Protein AF-A0A1B6FS45-F1 (afdb_monomer_lite)

Sequence (109 aa):
MCEDMGGKYQTLLLHTEVRWLSRGKIITGLFELRSEVFRFLSEQNHDMKHLFSDEEWLSRLAYLADIFDRLNTLNMGLQGPSTTVFTTNDKISSFKKKLVLFRSQARDK

Structure (mmCIF, N/CA/C/O backbone):
data_AF-A0A1B6FS45-F1
#
_entry.id   AF-A0A1B6FS45-F1
#
loop_
_atom_site.group_PDB
_atom_site.id
_atom_site.type_symbol
_atom_si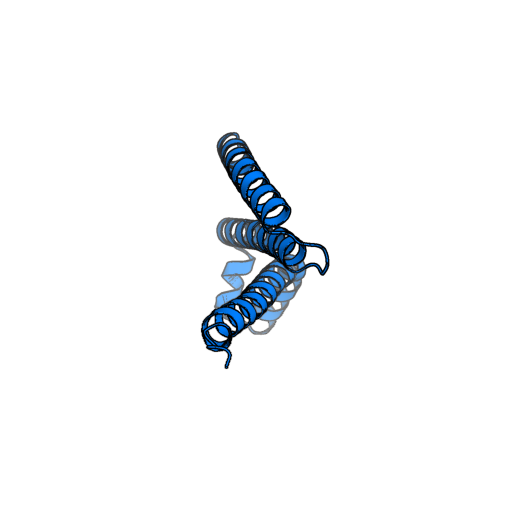te.label_atom_id
_atom_site.label_alt_id
_atom_site.label_comp_id
_atom_site.label_asym_id
_atom_site.label_entity_id
_atom_site.label_seq_id
_atom_site.pdbx_PDB_ins_code
_atom_site.Cartn_x
_atom_site.Cartn_y
_atom_site.Cartn_z
_atom_site.occupancy
_atom_site.B_iso_or_equiv
_atom_site.auth_seq_id
_atom_site.auth_comp_id
_atom_site.auth_asym_id
_atom_site.auth_atom_id
_atom_site.pdbx_PDB_model_num
ATOM 1 N N . MET A 1 1 ? -47.323 3.382 11.457 1.00 34.31 1 MET A N 1
ATOM 2 C CA . MET A 1 1 ? -46.663 2.456 10.511 1.00 34.31 1 MET A CA 1
ATOM 3 C C . MET A 1 1 ? -45.369 3.124 10.084 1.00 34.31 1 MET A C 1
ATOM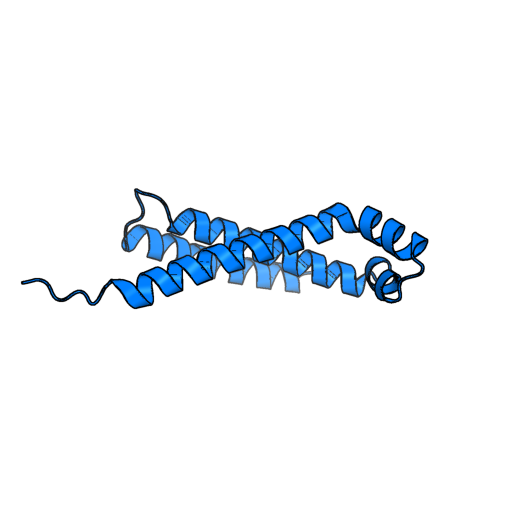 5 O O . MET A 1 1 ? -45.373 4.332 9.918 1.00 34.31 1 MET A O 1
ATOM 9 N N . CYS A 1 2 ? -44.279 2.363 10.104 1.00 40.66 2 CYS A N 1
ATOM 10 C CA . CYS A 1 2 ? -42.891 2.812 10.242 1.00 40.66 2 CYS A CA 1
ATOM 11 C C . CYS A 1 2 ? -42.446 3.816 9.159 1.00 40.66 2 CYS A C 1
ATOM 13 O O . CYS A 1 2 ? -42.603 3.544 7.971 1.00 40.66 2 CYS A O 1
ATOM 15 N N . GLU A 1 3 ? -41.887 4.950 9.587 1.00 42.12 3 GLU A N 1
ATOM 16 C CA . GLU A 1 3 ? -41.207 5.922 8.729 1.00 42.12 3 GLU A CA 1
ATOM 17 C C . GLU A 1 3 ? -39.846 5.359 8.302 1.00 42.12 3 GLU A C 1
ATOM 19 O O . GLU A 1 3 ? -38.906 5.269 9.093 1.00 42.12 3 GLU A O 1
ATOM 24 N N . ASP A 1 4 ? -39.747 4.966 7.034 1.00 48.75 4 ASP A N 1
ATOM 25 C CA . ASP A 1 4 ? -38.501 4.564 6.388 1.00 48.75 4 ASP A CA 1
ATOM 26 C C . ASP A 1 4 ? -37.647 5.804 6.070 1.00 48.75 4 ASP A C 1
ATOM 28 O O . ASP A 1 4 ? -37.661 6.352 4.969 1.00 48.75 4 ASP A O 1
ATOM 32 N N . MET A 1 5 ? -36.909 6.280 7.074 1.00 49.88 5 MET A N 1
ATOM 33 C CA . MET A 1 5 ? -35.804 7.234 6.900 1.00 49.88 5 MET A CA 1
ATOM 34 C C . MET A 1 5 ? -34.427 6.536 6.880 1.00 49.88 5 MET A C 1
ATOM 36 O O . MET A 1 5 ? -33.400 7.189 7.058 1.00 49.88 5 MET A O 1
ATOM 40 N N . GLY A 1 6 ? -34.378 5.216 6.646 1.00 50.59 6 GLY A N 1
ATOM 41 C CA . GLY A 1 6 ? -33.136 4.428 6.644 1.00 50.59 6 GLY A CA 1
ATOM 42 C C . GLY A 1 6 ? -32.501 4.220 5.262 1.00 50.59 6 GLY A C 1
ATOM 43 O O . GLY A 1 6 ? -31.280 4.126 5.149 1.00 50.59 6 GLY A O 1
ATOM 44 N N . GLY A 1 7 ? -33.293 4.186 4.186 1.00 50.50 7 GLY A N 1
ATOM 45 C CA . GLY A 1 7 ? -32.827 3.650 2.899 1.00 50.50 7 GLY A CA 1
ATOM 46 C C . GLY A 1 7 ? -31.794 4.487 2.132 1.00 50.50 7 GLY A C 1
ATOM 47 O O . GLY A 1 7 ? -30.836 3.946 1.588 1.00 50.50 7 GLY A O 1
ATOM 48 N N . LYS A 1 8 ? -31.933 5.818 2.064 1.00 45.94 8 LYS A N 1
ATOM 49 C CA . LYS A 1 8 ? -31.103 6.615 1.131 1.00 45.94 8 LYS A CA 1
ATOM 50 C C . LYS A 1 8 ? -29.659 6.779 1.587 1.00 45.94 8 LYS A C 1
ATOM 52 O O . LYS A 1 8 ? -28.746 6.562 0.795 1.00 45.94 8 LYS A O 1
ATOM 57 N N . TYR A 1 9 ? -29.443 7.158 2.843 1.00 50.38 9 TYR A N 1
ATOM 58 C CA . TYR A 1 9 ? -28.097 7.417 3.356 1.00 50.38 9 TYR A CA 1
ATOM 59 C C . TYR A 1 9 ? -27.327 6.126 3.605 1.00 50.38 9 TYR A C 1
ATOM 61 O O . TYR A 1 9 ? -26.139 6.068 3.306 1.00 50.38 9 TYR A O 1
ATOM 69 N N . GLN A 1 10 ? -27.999 5.072 4.072 1.00 48.88 10 GLN A N 1
ATOM 70 C CA . GLN A 1 10 ? -27.353 3.793 4.338 1.00 48.88 10 GLN A CA 1
ATOM 71 C C . GLN A 1 10 ? -26.885 3.120 3.042 1.00 48.88 10 GLN A C 1
ATOM 73 O O . GLN A 1 10 ? -25.742 2.677 2.970 1.00 48.88 10 GLN A O 1
ATOM 78 N N . THR A 1 11 ? -27.695 3.142 1.977 1.00 47.03 11 THR A N 1
ATOM 79 C CA . THR A 1 11 ? -27.277 2.651 0.655 1.00 47.03 11 THR A CA 1
ATOM 80 C C . THR A 1 11 ? -26.178 3.515 0.031 1.00 47.03 11 THR A C 1
ATOM 82 O O . THR A 1 11 ? -25.250 2.969 -0.564 1.00 47.03 11 THR A O 1
ATOM 85 N N . LEU A 1 12 ? -26.226 4.847 0.180 1.00 51.78 12 LEU A N 1
ATOM 86 C CA . LEU A 1 12 ? -25.169 5.729 -0.332 1.00 51.78 12 LEU A CA 1
ATOM 87 C C . LEU A 1 12 ? -23.835 5.509 0.399 1.00 51.78 12 LEU A C 1
ATOM 89 O O . LEU A 1 12 ? -22.786 5.485 -0.247 1.00 51.78 12 LEU A O 1
ATOM 93 N N . LEU A 1 13 ? -23.874 5.322 1.723 1.00 53.25 13 LEU A N 1
ATOM 94 C CA . LEU A 1 13 ? -22.712 4.995 2.552 1.00 53.25 13 LEU A CA 1
ATOM 95 C C . LEU A 1 13 ? -22.124 3.644 2.143 1.00 53.25 13 LEU A C 1
ATOM 97 O O . LEU A 1 13 ? -20.957 3.603 1.771 1.00 53.25 13 LEU A O 1
ATOM 101 N N . LEU A 1 14 ? -22.938 2.586 2.057 1.00 54.34 14 LEU A N 1
ATOM 102 C CA . LEU A 1 14 ? -22.498 1.265 1.588 1.00 54.34 14 LEU A CA 1
ATOM 103 C C . LEU A 1 14 ? -21.896 1.310 0.173 1.00 54.34 14 LEU A C 1
ATOM 105 O O . LEU A 1 14 ? -20.837 0.738 -0.075 1.00 54.34 14 LEU A O 1
ATOM 109 N N . HIS A 1 15 ? -22.532 2.010 -0.768 1.00 52.34 15 HIS A N 1
ATOM 110 C CA . HIS A 1 15 ? -22.043 2.092 -2.147 1.00 52.34 15 HIS A CA 1
ATOM 111 C C . HIS A 1 15 ? -20.741 2.897 -2.259 1.00 52.34 15 HIS A C 1
ATOM 113 O O . HIS A 1 15 ? -19.845 2.551 -3.033 1.00 52.34 15 HIS A O 1
ATOM 119 N N . THR A 1 16 ? -20.613 3.967 -1.473 1.00 53.78 16 THR A N 1
ATOM 120 C CA . THR A 1 16 ? -19.365 4.731 -1.383 1.00 53.78 16 THR A CA 1
ATOM 121 C C . THR A 1 16 ? -18.278 3.862 -0.756 1.00 53.78 16 THR A C 1
ATOM 123 O O . THR A 1 16 ? -17.174 3.810 -1.298 1.00 53.78 16 THR A O 1
ATOM 126 N N . GLU A 1 17 ? -18.622 3.104 0.291 1.00 57.69 17 GLU A N 1
ATOM 127 C CA . GLU A 1 17 ? -17.749 2.167 0.998 1.00 57.69 17 GLU A CA 1
ATOM 128 C C . GLU A 1 17 ? -17.138 1.094 0.105 1.00 57.69 17 GLU A C 1
ATOM 130 O O . GLU A 1 17 ? -15.917 0.944 0.046 1.00 57.69 17 GLU A O 1
ATOM 135 N N . VAL A 1 18 ? -17.962 0.415 -0.688 1.00 58.81 18 VAL A N 1
ATOM 136 C CA . VAL A 1 18 ? -17.483 -0.607 -1.627 1.00 58.81 18 VAL A CA 1
ATOM 137 C C . VAL A 1 18 ? -16.583 0.001 -2.716 1.00 58.81 18 VAL A C 1
ATOM 139 O O . VAL A 1 18 ? -15.618 -0.629 -3.160 1.00 58.81 18 VAL A O 1
ATOM 142 N N . ARG A 1 19 ? -16.852 1.243 -3.141 1.00 66.12 19 ARG A N 1
ATOM 143 C CA . ARG A 1 19 ? -16.120 1.893 -4.238 1.00 66.12 19 ARG A CA 1
ATOM 144 C C . ARG A 1 19 ? -14.739 2.397 -3.837 1.00 66.12 19 ARG A C 1
ATOM 146 O O . ARG A 1 19 ? -13.837 2.385 -4.673 1.00 66.12 19 ARG A O 1
ATOM 153 N N . TRP A 1 20 ? -14.550 2.868 -2.608 1.00 66.62 20 TRP A N 1
ATOM 154 C CA . TRP A 1 20 ? -13.222 3.305 -2.172 1.00 66.62 20 TRP A CA 1
ATOM 155 C C . TRP A 1 20 ? -12.335 2.126 -1.760 1.00 66.62 20 TRP A C 1
ATOM 157 O O . TRP A 1 20 ? -11.138 2.170 -2.038 1.00 66.62 20 TRP A O 1
ATOM 167 N N . LEU A 1 21 ? -12.920 1.038 -1.237 1.00 65.44 21 LEU A N 1
ATOM 168 C CA . LEU A 1 21 ? -12.205 -0.217 -0.977 1.00 65.44 21 LEU A CA 1
ATOM 169 C C . LEU A 1 21 ? -11.567 -0.790 -2.252 1.00 65.44 21 LEU A C 1
ATOM 171 O O . LEU A 1 21 ? -10.391 -1.161 -2.256 1.00 65.44 21 LEU A O 1
ATOM 175 N N . SER A 1 22 ? -12.325 -0.849 -3.352 1.00 72.88 22 SER A N 1
ATOM 176 C CA . SER A 1 22 ? -11.811 -1.352 -4.633 1.00 72.88 22 SER A CA 1
ATOM 177 C C . SER A 1 22 ? -10.730 -0.443 -5.217 1.00 72.88 22 SER A C 1
ATOM 179 O O . SER A 1 22 ? -9.718 -0.935 -5.709 1.00 72.88 22 SER A O 1
ATOM 181 N N . ARG A 1 23 ? -10.887 0.880 -5.090 1.00 75.62 23 ARG A N 1
ATOM 182 C CA . ARG A 1 23 ? -9.871 1.859 -5.508 1.00 75.62 23 ARG A CA 1
ATOM 183 C C . ARG A 1 23 ? -8.577 1.735 -4.710 1.00 75.62 23 ARG A C 1
ATOM 185 O O . ARG A 1 23 ? -7.510 1.772 -5.311 1.00 75.62 23 ARG A O 1
ATOM 192 N N . GLY A 1 24 ? -8.666 1.535 -3.396 1.00 81.50 24 GLY A N 1
ATOM 193 C CA . GLY A 1 24 ? -7.495 1.292 -2.557 1.00 81.50 24 GLY A CA 1
ATOM 194 C C . GLY A 1 24 ? -6.737 0.036 -2.981 1.00 81.50 24 GLY A C 1
ATOM 195 O O . GLY A 1 24 ? -5.532 0.093 -3.190 1.00 81.50 24 GLY A O 1
ATOM 196 N N . LYS A 1 25 ? -7.456 -1.068 -3.225 1.00 83.44 25 LYS A N 1
ATOM 197 C CA . LYS A 1 25 ? -6.854 -2.321 -3.712 1.00 83.44 25 LYS A CA 1
ATOM 198 C C . LYS A 1 25 ? -6.169 -2.171 -5.070 1.00 83.44 25 LYS A C 1
ATOM 200 O O . LYS A 1 25 ? -5.121 -2.770 -5.281 1.00 83.44 25 LYS A O 1
ATOM 205 N N . ILE A 1 26 ? -6.735 -1.369 -5.975 1.00 87.69 26 ILE A N 1
ATOM 206 C CA . ILE A 1 26 ? -6.105 -1.072 -7.270 1.00 87.69 26 ILE A CA 1
ATOM 207 C C . ILE A 1 26 ? -4.779 -0.334 -7.064 1.00 87.69 26 ILE A C 1
ATOM 209 O O . ILE A 1 26 ? -3.801 -0.680 -7.713 1.00 87.69 26 ILE A O 1
ATOM 213 N N . ILE A 1 27 ? -4.725 0.650 -6.161 1.00 90.44 27 ILE A N 1
ATOM 214 C CA . ILE A 1 27 ? -3.494 1.407 -5.878 1.00 90.44 27 ILE A CA 1
ATOM 215 C C . ILE A 1 27 ? -2.427 0.500 -5.255 1.00 90.44 27 ILE A C 1
ATOM 217 O O . ILE A 1 27 ? -1.277 0.542 -5.688 1.00 90.44 27 ILE A O 1
ATOM 221 N N . THR A 1 28 ? -2.804 -0.352 -4.296 1.00 90.94 28 THR A N 1
ATOM 222 C CA . THR A 1 28 ? -1.892 -1.343 -3.706 1.00 90.94 28 THR A CA 1
ATOM 223 C C . THR A 1 28 ? -1.347 -2.294 -4.769 1.00 90.94 28 THR A C 1
ATOM 225 O O . THR A 1 28 ? -0.133 -2.409 -4.913 1.00 90.94 28 THR A O 1
ATOM 228 N N . GLY A 1 29 ? -2.220 -2.892 -5.586 1.00 91.75 29 GLY A N 1
ATOM 229 C CA . GLY A 1 29 ? -1.796 -3.792 -6.660 1.00 91.75 29 GLY A CA 1
ATOM 230 C C . GLY A 1 29 ? -0.939 -3.098 -7.724 1.00 91.75 29 GLY A C 1
ATOM 231 O O . GLY A 1 29 ? 0.021 -3.680 -8.220 1.00 91.75 29 GLY A O 1
ATOM 232 N N . LEU A 1 30 ? -1.229 -1.833 -8.044 1.00 93.50 30 LEU A N 1
ATOM 233 C CA . LEU A 1 30 ? -0.417 -1.034 -8.963 1.00 93.50 30 LEU A CA 1
ATOM 234 C C . LEU A 1 30 ? 0.997 -0.805 -8.418 1.00 93.50 30 LEU A C 1
ATOM 236 O O . LEU A 1 30 ? 1.961 -0.852 -9.179 1.00 93.50 30 LEU A O 1
ATOM 240 N N . PHE A 1 31 ? 1.125 -0.554 -7.113 1.00 94.75 31 PHE A N 1
ATOM 241 C CA . PHE A 1 31 ? 2.424 -0.383 -6.473 1.00 94.75 31 PHE A CA 1
ATOM 242 C C . PHE A 1 31 ? 3.212 -1.698 -6.397 1.00 94.75 31 PHE A C 1
ATOM 244 O O . PHE A 1 31 ? 4.419 -1.706 -6.649 1.00 94.75 31 PHE A O 1
ATOM 251 N N . GLU A 1 32 ? 2.551 -2.813 -6.085 1.00 94.88 32 GLU A N 1
ATOM 252 C CA . GLU A 1 32 ? 3.167 -4.146 -6.067 1.00 94.88 32 GLU A CA 1
ATOM 253 C C . GLU A 1 32 ? 3.704 -4.539 -7.448 1.00 94.88 32 GLU A C 1
ATOM 255 O O . GLU A 1 32 ? 4.841 -4.993 -7.547 1.00 94.88 32 GLU A O 1
ATOM 260 N N . LEU A 1 33 ? 2.933 -4.270 -8.507 1.00 96.62 33 LEU A N 1
ATOM 261 C CA . LEU A 1 33 ? 3.266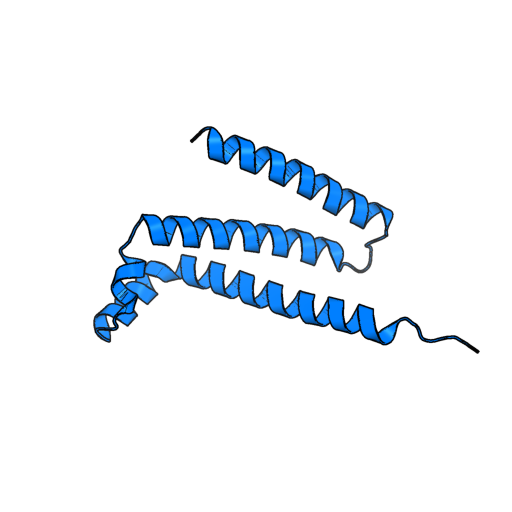 -4.594 -9.900 1.00 96.62 33 LEU A CA 1
ATOM 262 C C . LEU A 1 33 ? 4.031 -3.480 -10.635 1.00 96.62 33 LEU A C 1
ATOM 264 O O . LEU A 1 33 ? 4.083 -3.460 -11.866 1.00 96.62 33 LEU A O 1
ATOM 268 N N . ARG A 1 34 ? 4.592 -2.501 -9.916 1.00 96.25 34 ARG A N 1
ATOM 269 C CA . ARG A 1 34 ? 5.208 -1.304 -10.522 1.00 96.25 34 ARG A CA 1
ATOM 270 C C . ARG A 1 34 ? 6.301 -1.634 -11.545 1.00 96.25 34 ARG A C 1
ATOM 272 O O . ARG A 1 34 ? 6.410 -0.944 -12.554 1.00 96.25 34 ARG A O 1
ATOM 279 N N . SER A 1 35 ? 7.065 -2.701 -11.318 1.00 95.94 35 SER A N 1
ATOM 280 C CA . SER A 1 35 ? 8.140 -3.147 -12.212 1.00 95.94 35 SER A CA 1
ATOM 281 C C . SER A 1 35 ? 7.586 -3.740 -13.509 1.00 95.94 35 SER A C 1
ATOM 283 O O . SER A 1 35 ? 8.056 -3.434 -14.605 1.00 95.94 35 SER A O 1
ATOM 285 N N . GLU A 1 36 ? 6.549 -4.567 -13.402 1.00 97.12 36 GLU A N 1
ATOM 286 C CA . GLU A 1 36 ? 5.841 -5.170 -14.526 1.00 97.12 36 GLU A CA 1
ATOM 287 C C . GLU A 1 36 ? 5.118 -4.104 -15.349 1.00 97.12 36 GLU A C 1
ATOM 289 O O . GLU A 1 36 ? 5.161 -4.144 -16.579 1.00 97.12 36 GLU A O 1
ATOM 294 N N . VAL A 1 37 ? 4.504 -3.127 -14.679 1.00 96.25 37 VAL A N 1
ATOM 295 C CA . VAL A 1 37 ? 3.841 -1.979 -15.307 1.00 96.25 37 VAL A CA 1
ATOM 296 C C . VAL A 1 37 ? 4.859 -1.104 -16.032 1.00 96.25 37 VAL A C 1
ATOM 298 O O . VAL A 1 37 ? 4.628 -0.746 -17.185 1.00 96.25 37 VAL A O 1
ATOM 301 N N . PHE A 1 38 ? 6.012 -0.817 -15.419 1.00 97.06 38 PHE A N 1
ATOM 302 C CA . PHE A 1 38 ? 7.102 -0.098 -16.081 1.00 97.06 38 PHE A CA 1
ATOM 303 C C . PHE A 1 38 ? 7.561 -0.810 -17.357 1.00 97.06 38 PHE A C 1
ATOM 305 O O . PHE A 1 38 ? 7.664 -0.183 -18.416 1.00 97.06 38 PHE A O 1
ATOM 312 N N . ARG A 1 39 ? 7.795 -2.126 -17.276 1.00 97.38 39 ARG A N 1
ATOM 313 C CA . ARG A 1 39 ? 8.195 -2.945 -18.426 1.00 97.38 39 ARG A CA 1
ATOM 314 C C . ARG A 1 39 ? 7.136 -2.907 -19.527 1.00 97.38 39 ARG A C 1
ATOM 316 O O . ARG A 1 39 ? 7.466 -2.604 -20.669 1.00 97.38 39 ARG A O 1
ATOM 323 N N . PHE A 1 40 ? 5.872 -3.143 -19.181 1.00 97.31 40 PHE A N 1
ATOM 324 C CA . PHE A 1 40 ? 4.758 -3.118 -20.128 1.00 97.31 40 PHE A CA 1
ATOM 325 C C . PHE A 1 40 ? 4.630 -1.758 -20.832 1.00 97.31 40 PHE A C 1
ATOM 327 O O . PHE A 1 40 ? 4.565 -1.695 -22.058 1.00 97.31 40 PHE A O 1
ATOM 334 N N . LEU A 1 41 ? 4.656 -0.652 -20.082 1.00 97.31 41 LEU A N 1
ATOM 335 C CA . LEU A 1 41 ? 4.575 0.695 -20.656 1.00 97.31 41 LEU A CA 1
ATOM 336 C C . LEU A 1 41 ? 5.793 1.024 -21.530 1.00 97.31 41 LEU A C 1
ATOM 338 O O . LEU A 1 41 ? 5.660 1.742 -22.520 1.00 97.31 41 LEU A O 1
ATOM 342 N N . SER A 1 42 ? 6.967 0.489 -21.190 1.00 97.12 42 SER A N 1
ATOM 343 C CA . SER A 1 42 ? 8.186 0.652 -21.985 1.00 97.12 42 SER A CA 1
ATOM 344 C C . SER A 1 42 ? 8.108 -0.087 -23.319 1.00 97.12 42 SER A C 1
ATOM 346 O O . SER A 1 42 ? 8.451 0.499 -24.344 1.00 97.12 42 SER A O 1
ATOM 348 N N . GLU A 1 43 ? 7.597 -1.321 -23.326 1.00 97.88 43 GLU A N 1
ATOM 349 C CA . GLU A 1 43 ? 7.360 -2.114 -24.543 1.00 97.88 43 GLU A CA 1
ATOM 350 C C . GLU A 1 43 ? 6.367 -1.431 -25.491 1.00 97.88 43 GLU A C 1
ATOM 352 O O . GLU A 1 43 ? 6.540 -1.471 -26.705 1.00 97.88 43 GLU A 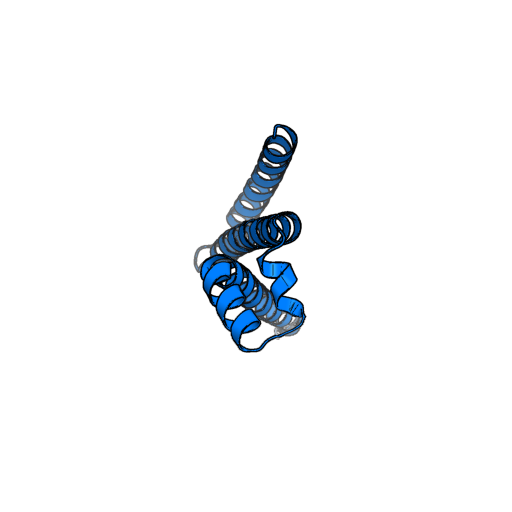O 1
ATOM 357 N N . GLN A 1 44 ? 5.358 -0.753 -24.939 1.00 97.12 44 GLN A N 1
ATOM 358 C CA . GLN A 1 44 ? 4.383 0.019 -25.716 1.00 97.12 44 GLN A CA 1
ATOM 359 C C . GLN A 1 44 ? 4.866 1.432 -26.082 1.00 97.12 44 GLN A C 1
ATOM 361 O O . GLN A 1 44 ? 4.128 2.186 -26.712 1.00 97.12 44 GLN A O 1
ATOM 366 N N . ASN A 1 45 ? 6.078 1.821 -25.667 1.00 95.88 45 ASN A N 1
ATOM 367 C CA . ASN A 1 45 ? 6.599 3.185 -25.767 1.00 95.88 45 ASN A CA 1
ATOM 368 C C . ASN A 1 45 ? 5.612 4.260 -25.260 1.00 95.88 45 ASN A C 1
ATOM 370 O O . ASN A 1 45 ? 5.514 5.347 -25.820 1.00 95.88 45 ASN A O 1
ATOM 374 N N . HIS A 1 46 ? 4.869 3.947 -24.200 1.00 97.56 46 HIS A N 1
ATOM 375 C CA . HIS A 1 46 ? 3.820 4.812 -23.679 1.00 97.56 46 HIS A CA 1
ATOM 376 C C . HIS A 1 46 ? 4.405 5.959 -22.844 1.00 97.56 46 HIS A C 1
ATOM 378 O O . HIS A 1 46 ? 5.324 5.750 -22.047 1.00 97.56 46 HIS A O 1
ATOM 384 N N . ASP A 1 47 ? 3.820 7.154 -22.950 1.00 95.12 47 ASP A N 1
ATOM 385 C CA . ASP A 1 47 ? 4.337 8.371 -22.307 1.00 95.12 47 ASP A CA 1
ATOM 386 C C . ASP A 1 47 ? 4.454 8.240 -20.785 1.00 95.12 47 ASP A C 1
ATOM 388 O O . ASP A 1 47 ? 5.403 8.729 -20.183 1.00 95.12 47 ASP A O 1
ATOM 392 N N . MET A 1 48 ? 3.534 7.513 -20.146 1.00 94.56 48 MET A N 1
ATOM 393 C CA . MET A 1 48 ? 3.508 7.335 -18.685 1.00 94.56 48 MET A CA 1
ATOM 394 C C . MET A 1 48 ? 4.622 6.444 -18.116 1.00 94.56 48 MET A C 1
ATOM 396 O O . MET A 1 48 ? 4.746 6.367 -16.896 1.00 94.56 48 MET A O 1
ATOM 400 N N . LYS A 1 49 ? 5.441 5.777 -18.943 1.00 95.81 49 LYS A N 1
ATOM 401 C CA . LYS A 1 49 ? 6.515 4.895 -18.444 1.00 95.81 49 LYS A CA 1
ATOM 402 C C . LYS A 1 49 ? 7.482 5.617 -17.497 1.00 95.81 49 LYS A C 1
ATOM 404 O O . LYS A 1 49 ? 7.923 5.018 -16.524 1.00 95.81 49 LYS A O 1
ATOM 409 N N . HIS A 1 50 ? 7.742 6.908 -17.733 1.00 95.12 50 HIS A N 1
ATOM 410 C CA . HIS A 1 50 ? 8.667 7.703 -16.917 1.00 95.12 50 HIS A CA 1
ATOM 411 C C . HIS A 1 50 ? 8.231 7.809 -15.448 1.00 95.12 50 HIS A C 1
ATOM 413 O O . HIS A 1 50 ? 9.082 7.856 -14.564 1.00 95.12 50 HIS A O 1
ATOM 419 N N . LEU A 1 51 ? 6.921 7.774 -15.175 1.00 96.19 51 LEU A N 1
ATOM 420 C CA . LEU A 1 51 ? 6.380 7.821 -13.815 1.00 96.19 51 LEU A CA 1
ATOM 421 C C . LEU A 1 51 ? 6.829 6.614 -12.986 1.00 96.19 51 LEU A C 1
ATOM 423 O O . LEU A 1 51 ? 7.069 6.734 -11.793 1.00 96.19 51 LEU A O 1
ATOM 427 N N . PHE A 1 52 ? 6.984 5.446 -13.611 1.00 95.69 52 PHE A N 1
ATOM 428 C CA . PHE A 1 52 ? 7.403 4.221 -12.923 1.00 95.69 52 PHE A CA 1
ATOM 429 C C . PHE A 1 52 ? 8.930 4.047 -12.867 1.00 95.69 52 PHE A C 1
ATOM 431 O O . PHE A 1 52 ? 9.410 3.029 -12.376 1.00 95.69 52 PHE A O 1
ATOM 438 N N . SER A 1 53 ? 9.683 5.047 -13.333 1.00 92.25 53 SER A N 1
ATOM 439 C CA . SER A 1 53 ? 11.126 5.205 -13.103 1.00 92.25 53 SER A CA 1
ATOM 440 C C . SER A 1 53 ? 11.466 6.402 -12.202 1.00 92.25 53 SER A C 1
ATOM 442 O O . SER A 1 53 ? 12.633 6.622 -11.895 1.00 92.25 53 SER A O 1
ATOM 444 N N . ASP A 1 54 ? 10.464 7.192 -11.812 1.00 96.25 54 ASP A N 1
ATOM 445 C CA . ASP A 1 54 ? 10.610 8.354 -10.938 1.00 96.25 54 ASP A CA 1
ATOM 446 C C . ASP A 1 54 ? 10.418 7.928 -9.474 1.00 96.25 54 ASP A C 1
ATOM 448 O O . ASP A 1 54 ? 9.325 7.551 -9.048 1.00 96.25 54 ASP A O 1
ATOM 452 N N . GLU A 1 55 ? 11.496 7.996 -8.693 1.00 95.12 55 GLU A N 1
ATOM 453 C CA . GLU A 1 55 ? 11.505 7.625 -7.274 1.00 95.12 55 GLU A CA 1
ATOM 454 C C . GLU A 1 55 ? 10.576 8.494 -6.412 1.00 95.12 55 GLU A C 1
ATOM 456 O O . GLU A 1 55 ? 9.969 7.999 -5.457 1.00 95.12 55 GLU A O 1
ATOM 461 N N . GLU A 1 56 ? 10.412 9.780 -6.736 1.00 95.62 56 GLU A N 1
ATOM 462 C CA . GLU A 1 56 ? 9.504 10.661 -6.001 1.00 95.62 56 GLU A CA 1
ATOM 463 C C . GLU A 1 56 ? 8.050 10.267 -6.278 1.00 95.62 56 GLU A C 1
ATOM 465 O O . GLU A 1 56 ? 7.233 10.164 -5.354 1.00 95.62 56 GLU A O 1
ATOM 470 N N . TRP A 1 57 ? 7.725 9.982 -7.540 1.00 95.50 57 TRP A N 1
ATOM 471 C CA . TRP A 1 57 ? 6.406 9.479 -7.909 1.00 95.50 57 TRP A CA 1
ATOM 472 C C . TRP A 1 57 ? 6.105 8.130 -7.252 1.00 95.50 57 TRP A C 1
ATOM 474 O O . TRP A 1 57 ? 5.039 7.960 -6.651 1.00 95.50 57 TRP A O 1
ATOM 484 N N . LEU A 1 58 ? 7.046 7.184 -7.309 1.00 95.88 58 LEU A N 1
ATOM 485 C CA . LEU A 1 58 ? 6.900 5.873 -6.679 1.00 95.88 58 LEU A CA 1
ATOM 486 C C . LEU A 1 58 ? 6.742 5.987 -5.161 1.00 95.88 58 LEU A C 1
ATOM 488 O O . LEU A 1 58 ? 5.917 5.277 -4.588 1.00 95.88 58 LEU A O 1
ATOM 492 N N . SER A 1 59 ? 7.445 6.921 -4.519 1.00 94.75 59 SER A N 1
ATOM 493 C CA . SER A 1 59 ? 7.285 7.207 -3.088 1.00 94.75 59 SER A CA 1
ATOM 494 C C . SER A 1 59 ? 5.883 7.729 -2.758 1.00 94.75 59 SER A C 1
ATOM 496 O O . SER A 1 59 ? 5.264 7.287 -1.787 1.00 94.75 59 SER A O 1
ATOM 498 N N . ARG A 1 60 ? 5.328 8.627 -3.585 1.00 94.38 60 ARG A N 1
ATOM 499 C CA . ARG A 1 60 ? 3.942 9.109 -3.435 1.00 94.38 60 ARG A CA 1
ATOM 500 C C . ARG A 1 60 ? 2.927 7.986 -3.657 1.00 94.38 60 ARG A C 1
ATOM 502 O O . ARG A 1 60 ? 1.946 7.897 -2.920 1.00 94.38 60 ARG A O 1
ATOM 509 N N . LEU A 1 61 ? 3.166 7.118 -4.640 1.00 94.06 61 LEU A N 1
ATOM 510 C CA . LEU A 1 61 ? 2.320 5.956 -4.911 1.00 94.06 61 LEU A CA 1
ATOM 511 C C . LEU A 1 61 ? 2.350 4.950 -3.748 1.00 94.06 61 LEU A C 1
ATOM 513 O O . LEU A 1 61 ? 1.289 4.492 -3.327 1.00 94.06 61 LEU A O 1
ATOM 517 N N . ALA A 1 62 ? 3.531 4.671 -3.188 1.00 93.56 62 ALA A N 1
ATOM 518 C CA . ALA A 1 62 ? 3.710 3.825 -2.006 1.00 93.56 62 ALA A CA 1
ATOM 519 C C . ALA A 1 62 ? 2.935 4.375 -0.803 1.00 93.56 62 ALA A C 1
ATOM 521 O O . ALA A 1 62 ? 2.170 3.663 -0.159 1.00 93.56 62 ALA A O 1
ATOM 522 N N . TYR A 1 63 ? 3.077 5.677 -0.545 1.00 91.38 63 TYR A N 1
ATOM 523 C CA . TYR A 1 63 ? 2.368 6.358 0.534 1.00 91.38 63 TYR A CA 1
ATOM 524 C C . TYR A 1 63 ? 0.844 6.256 0.386 1.00 91.38 63 TYR A C 1
ATOM 526 O O . TYR A 1 63 ? 0.132 6.011 1.363 1.00 91.38 63 TYR A O 1
ATOM 534 N N . LEU A 1 64 ? 0.332 6.414 -0.840 1.00 91.31 64 LEU A N 1
ATOM 535 C CA . LEU A 1 64 ? -1.089 6.225 -1.118 1.00 91.31 64 LEU A CA 1
ATOM 536 C C . LEU A 1 64 ? -1.511 4.775 -0.864 1.00 91.31 64 LEU A C 1
ATOM 538 O O . LEU A 1 64 ? -2.510 4.569 -0.176 1.00 91.31 64 LEU A O 1
ATOM 542 N N . ALA A 1 65 ? -0.758 3.790 -1.359 1.00 91.50 65 ALA A N 1
ATOM 543 C CA . ALA A 1 65 ? -1.037 2.375 -1.118 1.00 91.50 65 ALA A CA 1
ATOM 544 C C . ALA A 1 65 ? -1.125 2.061 0.388 1.00 91.50 65 ALA A C 1
ATOM 546 O O . ALA A 1 65 ? -2.115 1.475 0.831 1.00 91.50 65 ALA A O 1
ATOM 547 N N . ASP A 1 66 ? -0.167 2.545 1.183 1.00 91.31 66 ASP A N 1
ATOM 548 C CA . ASP A 1 66 ? -0.135 2.366 2.639 1.00 91.31 66 ASP A CA 1
ATOM 549 C C . ASP A 1 66 ? -1.351 2.987 3.342 1.00 91.31 66 ASP A C 1
ATOM 551 O O . ASP A 1 66 ? -1.935 2.391 4.252 1.00 91.31 66 ASP A O 1
ATOM 555 N N . ILE A 1 67 ? -1.749 4.206 2.961 1.00 88.94 67 ILE A N 1
ATOM 556 C CA . ILE A 1 67 ? -2.915 4.868 3.564 1.00 88.94 67 ILE A CA 1
ATOM 557 C C . ILE A 1 67 ? -4.203 4.144 3.198 1.00 88.94 67 ILE A C 1
ATOM 559 O O . ILE A 1 67 ? -5.051 3.928 4.070 1.00 88.94 67 ILE A O 1
ATOM 563 N N . PHE A 1 68 ? -4.363 3.778 1.928 1.00 87.81 68 PHE A N 1
ATOM 564 C CA . PHE A 1 68 ? -5.563 3.098 1.463 1.00 87.81 68 PHE A CA 1
ATOM 565 C C . PHE A 1 68 ? -5.714 1.716 2.096 1.00 87.81 68 PHE A C 1
ATOM 567 O O . PHE A 1 68 ? -6.822 1.371 2.501 1.00 87.81 68 PHE A O 1
ATOM 574 N N . ASP A 1 69 ? -4.630 0.961 2.272 1.00 88.19 69 ASP A N 1
ATOM 575 C CA . ASP A 1 69 ? -4.667 -0.323 2.978 1.00 88.19 69 ASP A CA 1
ATOM 576 C C . ASP A 1 69 ? -5.122 -0.171 4.443 1.00 88.19 69 ASP A C 1
ATOM 578 O O . ASP A 1 69 ? -6.016 -0.875 4.932 1.00 88.19 69 ASP A O 1
ATOM 582 N N . ARG A 1 70 ? -4.594 0.839 5.142 1.00 89.12 70 ARG A N 1
ATOM 583 C CA . ARG A 1 70 ? -4.979 1.143 6.529 1.00 89.12 70 ARG A CA 1
ATOM 584 C C . ARG A 1 70 ? -6.438 1.569 6.649 1.00 89.12 70 ARG A C 1
ATOM 586 O O . ARG A 1 70 ? -7.118 1.153 7.591 1.00 89.12 70 ARG A O 1
ATOM 593 N N . LEU A 1 71 ? -6.921 2.392 5.719 1.00 87.88 71 LEU A N 1
ATOM 594 C CA . LEU A 1 71 ? -8.333 2.765 5.650 1.00 87.88 71 LEU A CA 1
ATOM 595 C C . LEU A 1 71 ? -9.191 1.527 5.379 1.00 87.88 71 LEU A C 1
ATOM 597 O O . LEU A 1 71 ? -10.157 1.298 6.104 1.00 87.88 71 LEU A O 1
ATOM 601 N N . ASN A 1 72 ? -8.806 0.689 4.414 1.00 86.12 72 ASN A N 1
ATOM 602 C CA . ASN A 1 72 ? -9.527 -0.538 4.082 1.00 86.12 72 ASN A CA 1
ATOM 603 C C . ASN A 1 72 ? -9.651 -1.457 5.301 1.00 86.12 72 ASN A C 1
ATOM 605 O O . ASN A 1 72 ? -10.739 -1.955 5.590 1.00 86.12 72 ASN A O 1
ATOM 609 N N . THR A 1 73 ? -8.565 -1.618 6.060 1.00 87.50 73 THR A N 1
ATOM 610 C CA . THR A 1 73 ? -8.544 -2.385 7.311 1.00 87.50 73 THR A CA 1
ATOM 611 C C . THR A 1 73 ? -9.517 -1.817 8.344 1.00 87.50 73 THR A C 1
ATOM 613 O O . THR A 1 73 ? -10.279 -2.573 8.951 1.00 87.50 73 THR A O 1
ATOM 616 N N . LEU A 1 74 ? -9.530 -0.490 8.539 1.00 88.25 74 LEU A N 1
ATOM 617 C CA . LEU A 1 74 ? -10.498 0.150 9.431 1.00 88.25 74 LEU A CA 1
ATOM 618 C C . LEU A 1 74 ? -11.924 -0.166 8.977 1.00 88.25 74 LEU A C 1
ATOM 620 O O . LEU A 1 74 ? -12.718 -0.630 9.786 1.00 88.25 74 LEU A O 1
ATOM 624 N N . ASN A 1 75 ? -12.230 0.043 7.700 1.00 86.25 75 ASN A N 1
ATOM 625 C CA . ASN A 1 75 ? -13.578 -0.103 7.165 1.00 86.25 75 ASN A CA 1
ATOM 626 C C . ASN A 1 75 ? -14.106 -1.534 7.207 1.00 86.25 75 ASN A C 1
ATOM 628 O O . ASN A 1 75 ? -15.224 -1.749 7.661 1.00 86.25 75 ASN A O 1
ATOM 632 N N . MET A 1 76 ? -13.282 -2.524 6.859 1.00 83.88 76 MET A N 1
ATOM 633 C CA . MET A 1 76 ? -13.624 -3.934 7.082 1.00 83.88 76 MET A CA 1
ATOM 634 C C . MET A 1 76 ? -13.909 -4.207 8.563 1.00 83.88 76 MET A C 1
ATOM 636 O O . MET A 1 76 ? -14.847 -4.924 8.903 1.00 83.88 76 MET A O 1
ATOM 640 N N . GLY A 1 77 ? -13.141 -3.579 9.457 1.00 85.06 77 GLY A N 1
ATOM 641 C CA . GLY A 1 77 ? -13.380 -3.632 10.893 1.00 85.06 77 GLY A CA 1
ATOM 642 C C . GLY A 1 77 ? -14.680 -2.957 11.342 1.00 85.06 77 GLY A C 1
ATOM 643 O O . GLY A 1 77 ? -15.170 -3.305 12.415 1.00 85.06 77 GLY A O 1
ATOM 644 N N . LEU A 1 78 ? -15.245 -2.019 10.578 1.00 86.31 78 LEU A N 1
ATOM 645 C CA . LEU A 1 78 ? -16.501 -1.334 10.908 1.00 86.31 78 LEU A CA 1
ATOM 646 C C . LEU A 1 78 ? -17.750 -2.091 10.424 1.00 86.31 78 LEU A C 1
ATOM 648 O O . LEU A 1 78 ? -18.814 -1.925 11.010 1.00 86.31 78 LEU A O 1
ATOM 652 N N . GLN A 1 79 ? -17.627 -2.940 9.401 1.00 78.94 79 GLN A N 1
ATOM 653 C CA . GLN A 1 79 ? -18.758 -3.604 8.732 1.00 78.94 79 GLN A CA 1
ATOM 654 C C . GLN A 1 79 ? -19.092 -5.015 9.275 1.00 78.94 79 GLN A C 1
ATOM 656 O O . GLN A 1 79 ? -19.806 -5.782 8.632 1.00 78.94 79 GLN A O 1
ATOM 661 N N . GLY A 1 80 ? -18.582 -5.401 10.450 1.00 76.81 80 GLY A N 1
ATOM 662 C CA . GLY A 1 80 ? -18.773 -6.748 11.006 1.00 76.81 80 GLY A CA 1
ATOM 663 C C . GLY A 1 80 ? -20.145 -6.973 11.678 1.00 76.81 80 GLY A C 1
ATOM 664 O O . GLY A 1 80 ? -20.685 -6.032 12.264 1.00 76.81 80 GLY A O 1
ATOM 665 N N . PRO A 1 81 ? -20.678 -8.215 11.715 1.00 70.50 81 PRO A N 1
ATOM 666 C CA . PRO A 1 81 ? -21.972 -8.540 12.344 1.00 70.50 81 PRO A CA 1
ATOM 667 C C . PRO A 1 81 ? -22.069 -8.203 13.842 1.00 70.50 81 PRO A C 1
ATOM 669 O O . PRO A 1 81 ? -23.160 -8.096 14.389 1.00 70.50 81 PRO A O 1
ATOM 672 N N . SER A 1 82 ? -20.928 -8.050 14.517 1.00 70.69 82 SER A N 1
ATOM 673 C CA . SER A 1 82 ? -20.806 -7.775 15.953 1.00 70.69 82 SER A CA 1
ATOM 674 C C . SER A 1 82 ? -20.425 -6.323 16.273 1.00 70.69 82 SER A C 1
ATOM 676 O O . SER A 1 82 ? -20.046 -6.015 17.405 1.00 70.69 82 SER A O 1
ATOM 678 N N . THR A 1 83 ? -20.493 -5.416 15.294 1.00 77.06 83 THR A N 1
ATOM 679 C CA . THR A 1 83 ? -20.042 -4.031 15.477 1.00 77.06 83 THR A CA 1
ATOM 680 C C . THR A 1 83 ? -21.147 -3.182 16.103 1.00 77.06 83 THR A C 1
ATOM 682 O O . THR A 1 83 ? -22.149 -2.861 15.473 1.00 77.06 83 THR A O 1
ATOM 685 N N . THR A 1 84 ? -20.967 -2.803 17.367 1.00 87.31 84 THR A N 1
ATOM 686 C CA . THR A 1 84 ? -21.828 -1.837 18.067 1.00 87.31 84 THR A CA 1
ATOM 687 C C . THR A 1 84 ? -21.328 -0.406 17.861 1.00 87.31 84 THR A C 1
ATOM 689 O O . THR A 1 84 ? -20.167 -0.189 17.497 1.00 87.31 84 THR A O 1
ATOM 692 N N . VAL A 1 85 ? -22.169 0.588 18.165 1.00 86.81 85 VAL A N 1
ATOM 693 C CA . VAL A 1 85 ? -21.783 2.014 18.145 1.00 86.81 85 VAL A CA 1
ATOM 694 C C . VAL A 1 85 ? -20.554 2.273 19.023 1.00 86.81 85 VAL A C 1
ATOM 696 O O . VAL A 1 85 ? -19.626 2.951 18.585 1.00 86.81 85 VAL A O 1
ATOM 699 N N . PHE A 1 86 ? -20.492 1.667 20.214 1.00 89.00 86 PHE A N 1
ATOM 700 C CA . PHE A 1 86 ? -19.339 1.782 21.112 1.00 89.00 86 PHE A CA 1
ATOM 701 C C . PHE A 1 86 ? -18.063 1.216 20.476 1.00 89.00 86 PHE A C 1
ATOM 703 O O . PHE A 1 86 ? -17.062 1.919 20.368 1.00 89.00 86 PHE A O 1
ATOM 710 N N . THR A 1 87 ? -18.115 -0.008 19.937 1.00 88.69 87 THR A N 1
ATOM 711 C CA . THR A 1 87 ? -16.937 -0.625 19.295 1.00 88.69 87 THR A CA 1
ATOM 712 C C . THR A 1 87 ? -16.489 0.114 18.030 1.00 88.69 87 THR A C 1
ATOM 714 O O . THR A 1 87 ? -15.293 0.198 17.750 1.00 88.69 87 THR A O 1
ATOM 717 N N . THR A 1 88 ? -17.429 0.685 17.273 1.00 88.56 88 THR A N 1
ATOM 718 C CA . THR A 1 88 ? -17.144 1.527 16.102 1.00 88.56 88 THR A CA 1
ATOM 719 C C . THR A 1 88 ? -16.423 2.801 16.524 1.00 88.56 88 THR A C 1
ATOM 721 O O . THR A 1 88 ? -15.381 3.144 15.960 1.00 88.56 88 THR A O 1
ATOM 724 N N . ASN A 1 89 ? -16.929 3.470 17.563 1.00 90.69 89 ASN A N 1
ATOM 725 C CA . ASN A 1 89 ? -16.310 4.664 18.122 1.00 90.69 89 ASN A CA 1
ATOM 726 C C . ASN A 1 89 ? -14.886 4.389 18.630 1.00 90.69 89 ASN A C 1
ATOM 728 O O . ASN A 1 89 ? -13.977 5.180 18.366 1.00 90.69 89 ASN A O 1
ATOM 732 N N . ASP A 1 90 ? -14.664 3.250 19.285 1.00 92.44 90 ASP A N 1
ATOM 733 C CA . ASP A 1 90 ? -13.343 2.852 19.777 1.00 92.44 90 ASP A CA 1
ATOM 734 C C . ASP A 1 90 ? -12.364 2.569 18.633 1.00 92.44 90 ASP A C 1
ATOM 736 O O . ASP A 1 90 ? -11.214 3.023 18.671 1.00 92.44 90 ASP A O 1
ATOM 740 N N . LYS A 1 91 ? -12.814 1.880 17.574 1.00 91.50 91 LYS A N 1
ATOM 741 C CA . LYS A 1 91 ? -12.012 1.615 16.366 1.00 91.50 91 LYS A CA 1
ATOM 742 C C . LYS A 1 91 ? -11.616 2.911 15.660 1.00 91.50 91 LYS A C 1
ATOM 744 O O . LYS A 1 91 ? -10.436 3.102 15.359 1.00 91.50 91 LYS A O 1
ATOM 749 N N . ILE A 1 92 ? -12.561 3.832 15.466 1.00 92.81 92 ILE A N 1
ATOM 750 C CA . ILE A 1 92 ? -12.304 5.148 14.858 1.00 92.81 92 ILE A CA 1
ATOM 751 C C . ILE A 1 92 ? -11.350 5.971 15.731 1.00 92.81 92 ILE A C 1
ATOM 753 O O . ILE A 1 92 ? -10.380 6.541 15.228 1.00 92.81 92 ILE A O 1
ATOM 757 N N . SER A 1 93 ? -11.582 6.021 17.044 1.00 94.62 93 SER A N 1
ATOM 758 C CA . SER A 1 93 ? -10.737 6.770 17.983 1.00 94.62 93 SER A CA 1
ATOM 759 C C . SER A 1 93 ? -9.309 6.228 18.014 1.00 94.62 93 SER A C 1
ATOM 761 O O . SER A 1 93 ? -8.342 6.991 17.980 1.00 94.62 93 SER A O 1
ATOM 763 N N . SER A 1 94 ? -9.161 4.904 18.007 1.00 94.62 94 SER A N 1
ATOM 764 C CA . SER A 1 94 ? -7.864 4.232 17.927 1.00 94.62 94 SER A CA 1
ATOM 765 C C . SER A 1 94 ? -7.160 4.519 16.602 1.00 94.62 94 SER A C 1
ATOM 767 O O . SER A 1 94 ? -5.959 4.783 16.586 1.00 94.62 94 SER A O 1
ATOM 769 N N . PHE A 1 95 ? -7.895 4.531 15.488 1.00 94.00 95 PHE A N 1
ATOM 770 C CA . PHE A 1 95 ? -7.346 4.888 14.183 1.00 94.00 95 PHE A CA 1
ATOM 771 C C . PHE A 1 95 ? -6.852 6.339 14.131 1.00 94.00 95 PHE A C 1
ATOM 773 O O . PHE A 1 95 ? -5.741 6.584 13.669 1.00 94.00 95 PHE A O 1
ATOM 780 N N . LYS A 1 96 ? -7.603 7.297 14.693 1.00 94.62 96 LYS A N 1
ATOM 781 C CA . LYS A 1 96 ? -7.155 8.697 14.817 1.00 94.62 96 LYS A CA 1
ATOM 782 C C . LYS A 1 96 ? -5.834 8.810 15.584 1.00 94.62 96 LYS A C 1
ATOM 784 O O . LYS A 1 96 ? -4.933 9.514 15.139 1.00 94.62 96 LYS A O 1
ATOM 789 N N . LYS A 1 97 ? -5.684 8.080 16.697 1.00 95.31 97 LYS A N 1
ATOM 790 C CA . LYS A 1 97 ? -4.419 8.032 17.456 1.00 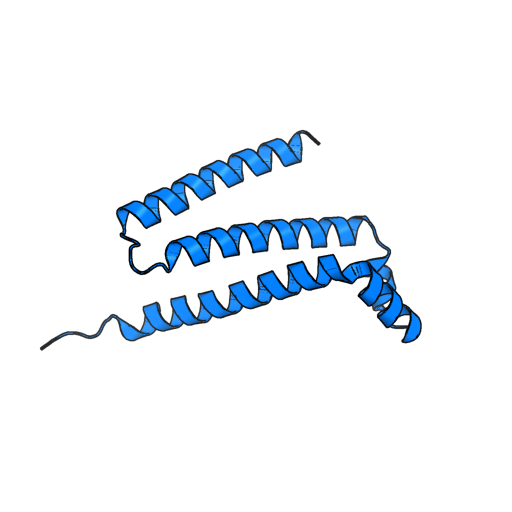95.31 97 LYS A CA 1
ATOM 791 C C . LYS A 1 97 ? -3.274 7.455 16.618 1.00 95.31 97 LYS A C 1
ATOM 793 O O . LYS A 1 97 ? -2.183 8.017 16.611 1.00 95.31 97 LYS A O 1
ATOM 798 N N . LYS A 1 98 ? -3.531 6.379 15.865 1.00 93.12 98 LYS A N 1
ATOM 799 C CA . LYS A 1 98 ? -2.549 5.794 14.937 1.00 93.12 98 LYS A CA 1
ATOM 800 C C . LYS A 1 98 ? -2.117 6.787 13.853 1.00 93.12 98 LYS A C 1
ATOM 802 O O . LYS A 1 98 ? -0.930 6.875 13.579 1.00 93.12 98 LYS A O 1
ATOM 807 N N . LEU A 1 99 ? -3.034 7.580 13.291 1.00 91.19 99 LEU A N 1
ATOM 808 C CA . LEU A 1 99 ? -2.686 8.618 12.309 1.00 91.19 99 LEU A CA 1
ATOM 809 C C . LEU A 1 99 ? -1.741 9.680 12.882 1.00 91.19 99 LEU A C 1
ATOM 811 O O . LEU A 1 99 ? -0.816 10.106 12.195 1.00 91.19 99 LEU A O 1
ATOM 815 N N . VAL A 1 100 ? -1.944 10.091 14.137 1.00 93.06 100 VAL A N 1
ATOM 816 C CA . VAL A 1 100 ? -1.032 11.026 14.817 1.00 93.06 100 VAL A CA 1
ATOM 817 C C . VAL A 1 100 ? 0.363 10.415 14.960 1.00 93.06 100 VAL A C 1
ATOM 819 O O . VAL A 1 100 ? 1.345 11.086 14.654 1.00 93.06 100 VAL A O 1
ATOM 822 N N . LEU A 1 101 ? 0.446 9.139 15.349 1.00 90.75 101 LEU A N 1
ATOM 823 C CA . LEU A 1 101 ? 1.714 8.414 15.458 1.00 90.75 101 LEU A CA 1
ATOM 824 C C . LEU A 1 101 ? 2.417 8.263 14.099 1.00 90.75 101 LEU A C 1
ATOM 826 O O . LEU A 1 101 ? 3.611 8.51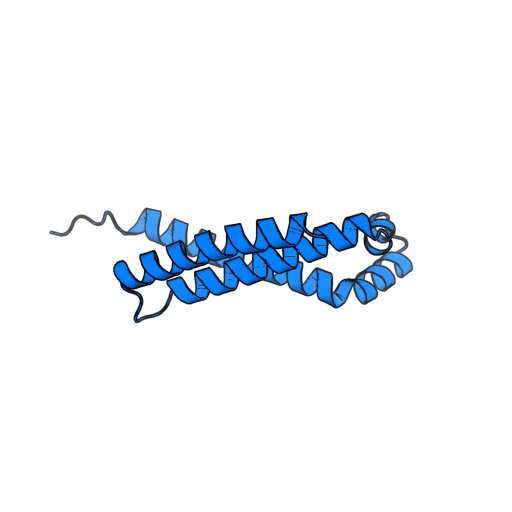3 13.987 1.00 90.75 101 LEU A O 1
ATOM 830 N N . PHE A 1 102 ? 1.692 7.895 13.043 1.00 86.44 102 PHE A N 1
ATOM 831 C CA . PHE A 1 102 ? 2.285 7.767 11.708 1.00 86.44 102 PHE A CA 1
ATOM 832 C C . PHE A 1 102 ? 2.785 9.111 11.184 1.00 86.44 102 PHE A C 1
ATOM 834 O O . PHE A 1 102 ? 3.840 9.183 10.561 1.00 86.44 102 PHE A O 1
ATOM 841 N N . ARG A 1 103 ? 2.064 10.197 11.483 1.00 86.31 103 ARG A N 1
ATOM 842 C CA . ARG A 1 103 ? 2.498 11.552 11.141 1.00 86.31 103 ARG A CA 1
ATOM 843 C C . ARG A 1 103 ? 3.784 11.951 11.864 1.00 86.31 103 ARG A C 1
ATOM 845 O O . ARG A 1 103 ? 4.584 12.651 11.254 1.00 86.31 103 ARG A O 1
ATOM 852 N N . SER A 1 104 ? 3.979 11.566 13.128 1.00 89.31 104 SER A N 1
ATOM 853 C CA . SER A 1 104 ? 5.245 11.845 13.820 1.00 89.31 104 SER A CA 1
ATOM 854 C C . SER A 1 104 ? 6.383 11.026 13.212 1.00 89.31 104 SER A C 1
ATOM 856 O O . SER A 1 104 ? 7.374 11.599 12.788 1.00 89.31 104 SER A O 1
ATOM 858 N N . GLN A 1 105 ? 6.175 9.724 13.004 1.00 82.12 105 GLN A N 1
ATOM 859 C CA . GLN A 1 105 ? 7.172 8.839 12.387 1.00 82.12 105 GLN A CA 1
ATOM 860 C C . GLN A 1 105 ? 7.593 9.273 10.975 1.00 82.12 105 GLN A C 1
ATOM 862 O O . GLN A 1 105 ? 8.739 9.075 10.590 1.00 82.12 105 GLN A O 1
ATOM 867 N N . ALA A 1 106 ? 6.676 9.854 10.198 1.00 78.75 106 ALA A N 1
ATOM 868 C CA . ALA A 1 106 ? 6.971 10.383 8.869 1.00 78.75 106 ALA A CA 1
ATOM 869 C C . ALA A 1 106 ? 7.722 11.729 8.887 1.00 78.75 106 ALA A C 1
ATOM 871 O O . ALA A 1 106 ? 8.227 12.133 7.849 1.00 78.75 106 ALA A O 1
ATOM 872 N N . ARG A 1 107 ? 7.761 12.440 10.024 1.00 73.94 107 ARG A N 1
ATOM 873 C CA . ARG A 1 107 ? 8.548 13.676 10.213 1.00 73.94 107 ARG A CA 1
ATOM 874 C C . ARG A 1 107 ? 9.944 13.418 10.765 1.00 73.94 107 ARG A C 1
ATOM 876 O O . ARG A 1 107 ? 10.810 14.267 10.604 1.00 73.94 107 ARG A O 1
ATOM 883 N N . ASP A 1 108 ? 10.121 12.285 11.435 1.00 62.78 108 ASP A N 1
ATOM 884 C CA . ASP A 1 108 ? 11.386 11.868 12.043 1.00 62.78 108 ASP A CA 1
ATOM 885 C C . ASP A 1 108 ? 12.296 11.107 11.047 1.00 62.78 108 ASP A C 1
ATOM 887 O O . ASP A 1 108 ? 13.334 10.575 11.439 1.00 62.78 108 ASP A O 1
ATOM 891 N N . LYS A 1 109 ? 11.895 11.035 9.770 1.00 51.72 109 LYS A N 1
ATOM 892 C CA . LYS A 1 109 ? 12.652 10.502 8.629 1.00 51.72 109 LYS A CA 1
ATOM 893 C C . LYS A 1 109 ? 13.019 11.633 7.680 1.00 51.72 109 LYS A C 1
ATOM 895 O O . LYS A 1 109 ? 14.130 11.554 7.117 1.00 51.72 109 LYS A O 1
#

pLDDT: mean 82.28, std 16.95, range [34.31, 97.88]

Foldseek 3Di:
DDDPPPPPVVVVVVVVLVVLLVVLVVLLVCLVCLVVVLVVCVVVVHPCSVLSVDPVSSVVSVVSNVVSVLVSVLSVVCPDPPHDPVNNVVSVVVSVVVVVVVVVVVVVD

Radius of gyration: 18.93 Å; chains: 1; bounding box: 59×22×47 Å

Organism: NCBI:txid1464854

Secondary structure (DSSP, 8-state):
-----SHHHHHHHHHHHHHHHHHHHHHHHHHHTHHHHHHHHHHTT-GGGGGGG-HHHHHHHHHHHHHHHHHHHHHHHHSSTT--HHHHHHHHHHHHHHHHHHHHHTT--